Protein AF-A0A962PB70-F1 (afdb_monomer)

Sequence (158 aa):
MDPTPFGDQDDHKDRRIWFGLVATFVWVLLGFFYIGNNIGWSAFLVLPIDEMGSFLEGAFAPLAFLWLVIGLFIQQTVLAENNRELRRTNLQSEKQTQAIAATELNARQETFFKIAENTRKQLGAISGMLFVSSQGPTGDESVSPEELNELWQQYAGG

Mean predicted aligned error: 18.65 Å

Structure (mmCIF, N/CA/C/O backbone):
data_AF-A0A962PB70-F1
#
_entry.id   AF-A0A962PB70-F1
#
loop_
_atom_site.group_PDB
_atom_site.id
_atom_site.type_symbol
_atom_site.label_atom_id
_atom_site.label_alt_id
_atom_site.label_comp_id
_atom_site.label_asym_id
_atom_site.label_entity_id
_atom_site.label_seq_id
_atom_site.pdbx_PDB_ins_code
_atom_site.Cartn_x
_atom_site.Cartn_y
_atom_site.Cartn_z
_atom_site.occupancy
_atom_site.B_iso_or_equiv
_atom_site.auth_seq_id
_atom_site.auth_comp_id
_atom_site.auth_asym_id
_atom_site.auth_atom_id
_atom_site.pdbx_PDB_model_num
ATOM 1 N N . MET A 1 1 ? -31.001 -25.594 -12.822 1.00 56.28 1 MET A N 1
ATOM 2 C CA . MET A 1 1 ? -29.627 -25.077 -12.965 1.00 56.28 1 MET A CA 1
ATOM 3 C C . MET A 1 1 ? -29.629 -23.724 -12.300 1.00 56.28 1 MET A C 1
ATOM 5 O O . MET A 1 1 ? -30.208 -22.796 -12.842 1.00 56.28 1 MET A O 1
ATOM 9 N N . ASP A 1 2 ? -29.149 -23.696 -11.065 1.00 56.16 2 ASP A N 1
ATOM 10 C CA . ASP A 1 2 ? -29.113 -22.514 -10.207 1.00 56.16 2 ASP A CA 1
ATOM 11 C C . ASP A 1 2 ? -27.802 -21.760 -10.500 1.00 56.16 2 ASP A C 1
ATOM 13 O O . ASP A 1 2 ? -26.753 -22.416 -10.528 1.00 56.16 2 ASP A O 1
ATOM 17 N N . PRO A 1 3 ? -27.814 -20.453 -10.816 1.00 67.81 3 PRO A N 1
ATOM 18 C CA . PRO A 1 3 ? -26.581 -19.701 -11.003 1.00 67.81 3 PRO A CA 1
ATOM 19 C C . PRO A 1 3 ? -25.853 -19.562 -9.659 1.00 67.81 3 PRO A C 1
ATOM 21 O O . PRO A 1 3 ? -26.411 -19.120 -8.660 1.00 67.81 3 PRO A O 1
ATOM 24 N N . THR A 1 4 ? -24.586 -19.968 -9.633 1.00 67.69 4 THR A N 1
ATOM 25 C CA . THR A 1 4 ? -23.701 -19.862 -8.467 1.00 67.69 4 THR A CA 1
ATOM 26 C C . THR A 1 4 ? -23.558 -18.404 -7.996 1.00 67.69 4 THR A C 1
ATOM 28 O O . THR A 1 4 ? -23.343 -17.536 -8.840 1.00 67.69 4 THR A O 1
ATOM 31 N N . PRO A 1 5 ? -23.582 -18.110 -6.679 1.00 60.84 5 PRO A N 1
ATOM 32 C CA . PRO A 1 5 ? -23.623 -16.741 -6.146 1.00 60.84 5 PRO A CA 1
ATOM 33 C C . PRO A 1 5 ? -22.239 -16.076 -5.987 1.00 60.84 5 PRO A C 1
ATOM 35 O O . PRO A 1 5 ? -22.110 -15.087 -5.269 1.00 60.84 5 PRO A O 1
ATOM 38 N N . PHE A 1 6 ? -21.192 -16.611 -6.624 1.00 60.59 6 PHE A N 1
ATOM 39 C CA . PHE A 1 6 ? -19.809 -16.151 -6.465 1.00 60.59 6 PHE A CA 1
ATOM 40 C C . PHE A 1 6 ? -19.160 -15.877 -7.821 1.00 60.59 6 PHE A C 1
ATOM 42 O O . PHE A 1 6 ? -18.477 -16.723 -8.390 1.00 60.59 6 PHE A O 1
ATOM 49 N N . GLY A 1 7 ? -19.384 -14.679 -8.335 1.00 59.41 7 GLY A N 1
ATOM 50 C CA . GLY A 1 7 ? -18.660 -14.105 -9.459 1.00 59.41 7 GLY A CA 1
ATOM 51 C C . GLY A 1 7 ? -19.065 -12.643 -9.539 1.00 59.41 7 GLY A C 1
ATOM 52 O O . GLY A 1 7 ? -20.257 -12.380 -9.454 1.00 59.41 7 GLY A O 1
ATOM 53 N N . ASP A 1 8 ? -18.087 -11.737 -9.602 1.00 59.78 8 ASP A N 1
ATOM 54 C CA . ASP A 1 8 ? -18.218 -10.285 -9.869 1.00 59.78 8 ASP A CA 1
ATOM 55 C C . ASP A 1 8 ? -17.684 -9.341 -8.769 1.00 59.78 8 ASP A C 1
ATOM 57 O O . ASP A 1 8 ? -18.199 -8.239 -8.585 1.00 59.78 8 ASP A O 1
ATOM 61 N N . GLN A 1 9 ? -16.611 -9.705 -8.052 1.00 55.41 9 GLN A N 1
ATOM 62 C CA . GLN A 1 9 ? -15.808 -8.710 -7.303 1.00 55.41 9 GLN A CA 1
ATOM 63 C C . GLN A 1 9 ? -14.365 -8.535 -7.810 1.00 55.41 9 GLN A C 1
ATOM 65 O O . GLN A 1 9 ? -13.691 -7.586 -7.408 1.00 55.41 9 GLN A O 1
ATOM 70 N N . ASP A 1 10 ? -13.907 -9.360 -8.754 1.00 59.62 10 ASP A N 1
ATOM 71 C CA . ASP A 1 10 ? -12.517 -9.325 -9.240 1.00 59.62 10 ASP A CA 1
ATOM 72 C C . ASP A 1 10 ? -12.281 -8.288 -10.363 1.00 59.62 10 ASP A C 1
ATOM 74 O O . ASP A 1 10 ? -11.180 -7.753 -10.519 1.00 59.62 10 ASP A O 1
ATOM 78 N N . ASP A 1 11 ? -13.339 -7.891 -11.079 1.00 62.56 11 ASP A N 1
ATOM 79 C CA . ASP A 1 11 ? -13.247 -7.121 -12.331 1.00 62.56 11 ASP A CA 1
ATOM 80 C C . ASP A 1 11 ? -12.611 -5.719 -12.163 1.00 62.56 11 ASP A C 1
ATOM 82 O O . ASP A 1 11 ? -11.840 -5.229 -12.996 1.00 62.56 11 ASP A O 1
ATOM 86 N N . HIS A 1 12 ? -12.860 -5.048 -11.034 1.00 62.44 12 HIS A N 1
ATOM 87 C CA . HIS A 1 12 ? -12.342 -3.694 -10.802 1.00 62.44 12 HIS A CA 1
ATOM 88 C C . HIS A 1 12 ? -10.855 -3.646 -10.438 1.00 62.44 12 HIS A C 1
ATOM 90 O O . HIS A 1 12 ? -10.177 -2.656 -10.747 1.00 62.44 12 HIS A O 1
ATOM 96 N 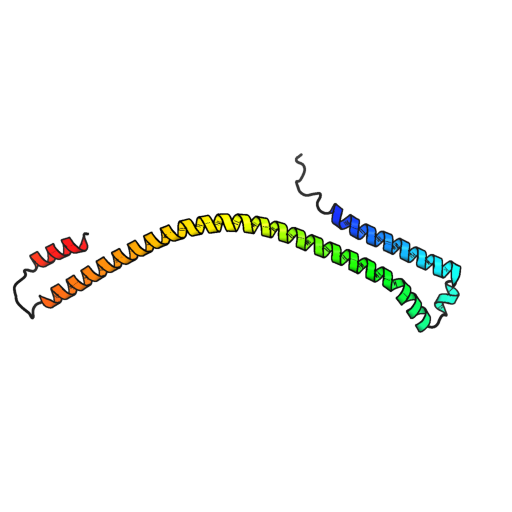N . LYS A 1 13 ? -10.346 -4.683 -9.768 1.00 68.69 13 LYS A N 1
ATOM 97 C CA . LYS A 1 13 ? -8.937 -4.770 -9.370 1.00 68.69 13 LYS A CA 1
ATOM 98 C C . LYS A 1 13 ? -8.074 -5.127 -10.574 1.00 68.69 13 LYS A C 1
ATOM 100 O O . LYS A 1 13 ? -7.042 -4.485 -10.794 1.00 68.69 13 LYS A O 1
ATOM 105 N N . ASP A 1 14 ? -8.581 -6.024 -11.411 1.00 77.94 14 ASP A N 1
ATOM 106 C CA . ASP A 1 14 ? -7.918 -6.452 -12.635 1.00 77.94 14 ASP A CA 1
ATOM 107 C C . ASP A 1 14 ? -7.796 -5.309 -13.645 1.00 77.94 14 ASP A C 1
ATOM 109 O O . ASP A 1 14 ? -6.724 -5.114 -14.217 1.00 77.94 14 ASP A O 1
ATOM 113 N N . ARG A 1 15 ? -8.809 -4.440 -13.780 1.00 81.56 15 ARG A N 1
ATOM 114 C CA . ARG A 1 15 ? -8.751 -3.293 -14.707 1.00 81.56 15 ARG A CA 1
ATOM 115 C C . ARG A 1 15 ? -7.626 -2.293 -14.401 1.00 81.56 15 ARG A C 1
ATOM 117 O O . ARG A 1 15 ? -7.020 -1.755 -15.329 1.00 81.56 15 ARG A O 1
ATOM 124 N N . ARG A 1 16 ? -7.341 -2.007 -13.123 1.00 82.94 16 ARG A N 1
ATOM 125 C CA . ARG A 1 16 ? -6.277 -1.056 -12.726 1.00 82.94 16 ARG A CA 1
ATOM 126 C C . ARG A 1 16 ? -4.887 -1.636 -12.971 1.00 82.94 16 ARG A C 1
ATOM 128 O O . ARG A 1 16 ? -4.009 -0.933 -13.468 1.00 82.94 16 ARG A O 1
ATOM 135 N N . ILE A 1 17 ? -4.710 -2.917 -12.652 1.00 86.69 17 ILE A N 1
ATOM 136 C CA . ILE A 1 17 ? -3.465 -3.650 -12.905 1.00 86.69 17 ILE A CA 1
ATOM 137 C C . ILE A 1 17 ? -3.240 -3.771 -14.413 1.00 86.69 17 ILE A C 1
ATOM 139 O O . ILE A 1 17 ? -2.147 -3.490 -14.896 1.00 86.69 17 ILE A O 1
ATOM 143 N N . TRP A 1 18 ? -4.289 -4.090 -15.171 1.00 88.88 18 TRP A N 1
ATOM 144 C CA . TRP A 1 18 ? -4.240 -4.164 -16.626 1.00 88.88 18 TRP A CA 1
ATOM 145 C C . TRP A 1 18 ? -3.871 -2.819 -17.261 1.00 88.88 18 TRP A C 1
ATOM 147 O O . TRP A 1 18 ? -3.013 -2.775 -18.136 1.00 88.88 18 TRP A O 1
ATOM 157 N N . PHE A 1 19 ? -4.427 -1.706 -16.770 1.00 89.06 19 PHE A N 1
ATOM 158 C CA . PHE A 1 19 ? -4.019 -0.367 -17.206 1.00 89.06 19 PHE A CA 1
ATOM 159 C C . PHE A 1 19 ? -2.525 -0.106 -16.951 1.00 89.06 19 PHE A C 1
ATOM 161 O O . PHE A 1 19 ? -1.827 0.364 -17.848 1.00 89.06 19 PHE A O 1
ATOM 168 N N . GLY A 1 20 ? -2.018 -0.460 -15.765 1.00 90.31 20 GLY A N 1
ATOM 169 C CA . GLY A 1 20 ? -0.591 -0.362 -15.444 1.00 90.31 20 GLY A CA 1
ATOM 170 C C . GLY A 1 20 ? 0.290 -1.216 -16.358 1.00 90.31 20 GLY A C 1
ATOM 171 O O . GLY A 1 20 ? 1.328 -0.749 -16.829 1.00 90.31 20 GLY A O 1
ATOM 172 N N . LEU A 1 21 ? -0.147 -2.439 -16.668 1.00 91.06 21 LEU A N 1
ATOM 173 C CA . LEU A 1 21 ? 0.544 -3.350 -17.581 1.00 91.06 21 LEU A CA 1
ATOM 174 C C . LEU A 1 21 ? 0.581 -2.811 -19.012 1.00 91.06 21 LEU A C 1
ATOM 176 O O . LEU A 1 21 ? 1.647 -2.792 -19.619 1.00 91.06 21 LEU A O 1
ATOM 180 N N . VAL A 1 22 ? -0.546 -2.325 -19.538 1.00 93.12 22 VAL A N 1
ATOM 181 C CA . VAL A 1 22 ? -0.612 -1.737 -20.884 1.00 93.12 22 VAL A CA 1
ATOM 182 C C . VAL A 1 22 ? 0.242 -0.476 -20.966 1.00 93.12 22 VAL A C 1
ATOM 184 O O . VAL A 1 22 ? 1.021 -0.334 -21.905 1.00 93.12 22 VAL A O 1
ATOM 187 N N . ALA A 1 23 ? 0.161 0.409 -19.970 1.00 91.56 23 ALA A N 1
ATOM 188 C CA . ALA A 1 23 ? 0.993 1.607 -19.913 1.00 91.56 23 ALA A CA 1
ATOM 189 C C . ALA A 1 23 ? 2.490 1.256 -19.862 1.00 91.56 23 ALA A C 1
ATOM 191 O O . ALA A 1 23 ? 3.278 1.841 -20.602 1.00 91.56 23 ALA A O 1
ATOM 192 N N . THR A 1 24 ? 2.874 0.255 -19.062 1.00 93.12 24 THR A N 1
ATOM 193 C CA . THR A 1 24 ? 4.252 -0.262 -18.997 1.00 93.12 24 THR A CA 1
ATOM 194 C C . THR A 1 24 ? 4.697 -0.834 -20.341 1.00 93.12 24 THR A C 1
ATOM 196 O O . THR A 1 24 ? 5.790 -0.534 -20.811 1.00 93.12 24 THR A O 1
ATOM 199 N N . PHE A 1 25 ? 3.850 -1.634 -20.986 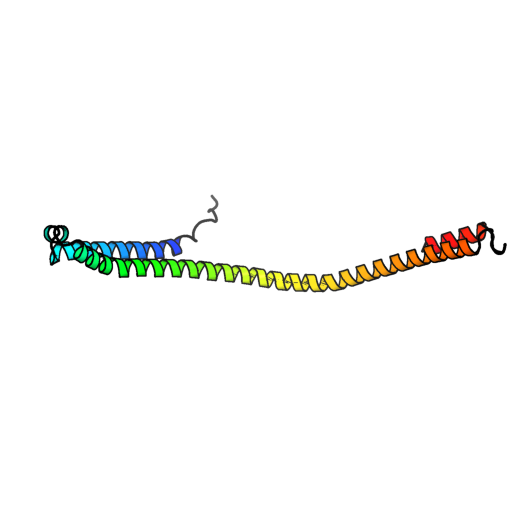1.00 94.75 25 PHE A N 1
ATOM 200 C CA . PHE A 1 25 ? 4.153 -2.253 -22.272 1.00 94.75 25 PHE A CA 1
ATOM 201 C C . PHE A 1 25 ? 4.354 -1.208 -23.375 1.00 94.75 25 PHE A C 1
ATOM 203 O O . PHE A 1 25 ? 5.347 -1.255 -24.098 1.00 94.75 25 PHE A O 1
ATOM 210 N N . VAL A 1 26 ? 3.456 -0.221 -23.460 1.00 94.69 26 VAL A N 1
ATOM 211 C CA . VAL A 1 26 ? 3.579 0.907 -24.394 1.00 94.69 26 VAL A CA 1
ATOM 212 C C . VAL A 1 26 ? 4.837 1.724 -24.096 1.00 94.69 26 VAL A C 1
ATOM 214 O O . VAL A 1 26 ? 5.558 2.079 -25.023 1.00 94.69 26 VAL A O 1
ATOM 217 N N . TRP A 1 27 ? 5.139 1.985 -22.822 1.00 93.44 27 TRP A N 1
ATOM 218 C CA . TRP A 1 27 ? 6.339 2.717 -22.410 1.00 93.44 27 TRP A CA 1
ATOM 219 C C . TRP A 1 27 ? 7.629 2.005 -22.830 1.00 93.44 27 TRP A C 1
ATOM 221 O O . TRP A 1 27 ? 8.507 2.618 -23.435 1.00 93.44 27 TRP A O 1
ATOM 231 N N . VAL A 1 28 ? 7.722 0.697 -22.576 1.00 91.75 28 VAL A N 1
ATOM 232 C CA . VAL A 1 28 ? 8.876 -0.120 -22.974 1.00 91.75 28 VAL A CA 1
ATOM 233 C C . VAL A 1 28 ? 9.003 -0.180 -24.494 1.00 91.75 28 VAL A C 1
ATOM 235 O O . VAL A 1 28 ? 10.110 -0.041 -25.006 1.00 91.75 28 VAL A O 1
ATOM 238 N N . LEU A 1 29 ? 7.894 -0.322 -25.228 1.00 93.94 29 LEU A N 1
ATOM 239 C CA . LEU A 1 29 ? 7.914 -0.267 -26.691 1.00 93.94 29 LEU A CA 1
ATOM 240 C C . LEU A 1 29 ? 8.407 1.087 -27.204 1.00 93.94 29 LEU A C 1
ATOM 242 O O . LEU A 1 29 ? 9.249 1.122 -28.097 1.00 93.94 29 LEU A O 1
ATOM 246 N N . LEU A 1 30 ? 7.931 2.196 -26.637 1.00 91.94 30 LEU A N 1
ATOM 247 C CA . LEU A 1 30 ? 8.407 3.531 -26.999 1.00 91.94 30 LEU A CA 1
ATOM 248 C C . LEU A 1 30 ? 9.903 3.686 -26.719 1.00 91.94 30 LEU A C 1
ATOM 250 O O . LEU A 1 30 ? 10.618 4.176 -27.588 1.00 91.94 30 LEU A O 1
ATOM 254 N N . GLY A 1 31 ? 10.392 3.217 -25.568 1.00 89.44 31 GLY A N 1
ATOM 255 C CA . GLY A 1 31 ? 11.823 3.197 -25.251 1.00 89.44 31 GLY A CA 1
ATOM 256 C C . GLY A 1 31 ? 12.630 2.347 -26.238 1.00 89.44 31 GLY A C 1
ATOM 257 O O . GLY A 1 31 ? 13.654 2.793 -26.750 1.00 89.44 31 GLY A O 1
ATOM 258 N N . PHE A 1 32 ? 12.128 1.160 -26.585 1.00 89.62 32 PHE A N 1
ATOM 259 C CA . PHE A 1 32 ? 12.731 0.262 -27.570 1.00 89.62 32 PHE A CA 1
ATOM 260 C C . PHE A 1 32 ? 12.835 0.924 -28.955 1.00 89.62 32 PHE A C 1
ATOM 262 O O . PHE A 1 32 ? 13.905 0.938 -29.569 1.00 89.62 32 PHE A O 1
ATOM 269 N N . PHE A 1 33 ? 11.750 1.536 -29.439 1.00 92.75 33 PHE A N 1
ATOM 270 C CA . PHE A 1 33 ? 11.755 2.279 -30.701 1.00 92.75 33 PHE A CA 1
ATOM 271 C C . PHE A 1 33 ? 12.622 3.538 -30.633 1.00 92.75 33 PHE A C 1
ATOM 273 O O . PHE A 1 33 ? 13.272 3.874 -31.621 1.00 92.75 33 PHE A O 1
ATOM 280 N N . TYR A 1 34 ? 12.659 4.232 -29.497 1.00 89.69 34 TYR A N 1
ATOM 281 C CA . TYR A 1 34 ? 13.482 5.422 -29.309 1.00 89.69 34 TYR A CA 1
ATOM 282 C C . TYR A 1 34 ? 14.971 5.092 -29.425 1.00 89.69 34 TYR A C 1
ATOM 284 O O . TYR A 1 34 ? 15.669 5.750 -30.197 1.00 89.69 34 TYR A O 1
ATOM 292 N N . ILE A 1 35 ? 15.434 4.041 -28.735 1.00 87.94 35 ILE A N 1
ATOM 293 C CA . ILE A 1 35 ? 16.820 3.562 -28.824 1.00 87.94 35 ILE A CA 1
ATOM 294 C C . ILE A 1 35 ? 17.125 3.134 -30.258 1.00 87.94 35 ILE A C 1
ATOM 296 O 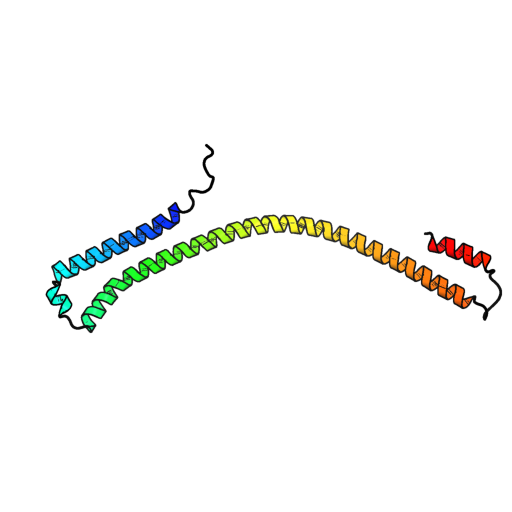O . ILE A 1 35 ? 18.127 3.567 -30.818 1.00 87.94 35 ILE A O 1
ATOM 300 N N . GLY A 1 36 ? 16.246 2.345 -30.882 1.00 88.19 36 GLY A N 1
ATOM 301 C CA . GLY A 1 36 ? 16.447 1.862 -32.248 1.00 88.19 36 GLY A CA 1
ATOM 302 C C . GLY A 1 36 ? 16.547 2.972 -33.300 1.00 88.19 36 GLY A C 1
ATOM 303 O O . GLY A 1 36 ? 17.391 2.875 -34.185 1.00 88.19 36 GLY A O 1
ATOM 304 N N . ASN A 1 37 ? 15.723 4.021 -33.197 1.00 88.81 37 ASN A N 1
ATOM 305 C CA . ASN A 1 37 ? 15.674 5.103 -34.188 1.00 88.81 37 ASN A CA 1
ATOM 306 C C . ASN A 1 37 ? 16.681 6.234 -33.933 1.00 88.81 37 ASN A C 1
ATOM 308 O O . ASN A 1 37 ? 17.185 6.804 -34.895 1.00 88.81 37 ASN A O 1
ATOM 312 N N . ASN A 1 38 ? 16.950 6.594 -32.673 1.00 84.50 38 ASN A N 1
ATOM 313 C CA . ASN A 1 38 ? 17.791 7.757 -32.356 1.00 84.50 38 ASN A CA 1
ATOM 314 C C . ASN A 1 38 ? 19.249 7.386 -32.078 1.00 84.50 38 ASN A C 1
ATOM 316 O O . ASN A 1 38 ? 20.144 8.145 -32.431 1.00 84.50 38 ASN A O 1
ATOM 320 N N . ILE A 1 39 ? 19.489 6.245 -31.426 1.00 82.19 39 ILE A N 1
ATOM 321 C CA . ILE A 1 39 ? 20.826 5.850 -30.951 1.00 82.19 39 ILE A CA 1
ATOM 322 C C . ILE A 1 39 ? 21.382 4.713 -31.820 1.00 82.19 39 ILE A C 1
ATOM 324 O O . ILE A 1 39 ? 22.554 4.710 -32.179 1.00 82.19 39 ILE A O 1
ATOM 328 N N . GLY A 1 40 ? 20.528 3.762 -32.198 1.00 82.81 40 GLY A N 1
ATOM 329 C CA . GLY A 1 40 ? 20.906 2.509 -32.835 1.00 82.81 40 GLY A CA 1
ATOM 330 C C . GLY A 1 40 ? 21.364 1.471 -31.805 1.00 82.81 40 GLY A C 1
ATOM 331 O O . GLY A 1 40 ? 22.210 1.733 -30.951 1.00 82.81 40 GLY A O 1
ATOM 332 N N . TRP A 1 41 ? 20.828 0.253 -31.903 1.00 83.81 41 TRP A N 1
ATOM 333 C CA . TRP A 1 41 ? 21.108 -0.839 -30.958 1.00 83.81 41 TRP A CA 1
ATOM 334 C C . TRP A 1 41 ? 22.594 -1.188 -30.838 1.00 83.81 41 TRP A C 1
ATOM 336 O O . TRP A 1 41 ? 23.069 -1.516 -29.754 1.00 83.81 41 TRP A O 1
ATOM 346 N N . SER A 1 42 ? 23.343 -1.081 -31.936 1.00 82.31 42 SER A N 1
ATOM 347 C CA . SER A 1 42 ? 24.783 -1.343 -31.956 1.00 82.31 42 SER A CA 1
ATOM 348 C C . SER A 1 42 ? 25.590 -0.285 -31.207 1.00 82.31 42 SER A C 1
ATOM 350 O O . SER A 1 42 ? 26.578 -0.629 -30.572 1.00 82.31 42 SER A O 1
ATOM 352 N N . ALA A 1 43 ? 25.180 0.985 -31.260 1.00 81.12 43 ALA A N 1
ATOM 353 C CA . ALA A 1 43 ? 25.851 2.059 -30.533 1.00 81.12 43 ALA A CA 1
ATOM 354 C C . ALA A 1 43 ? 25.487 2.026 -29.042 1.00 81.12 43 ALA A C 1
ATOM 356 O O . ALA A 1 43 ? 26.351 2.229 -28.195 1.00 81.12 43 ALA A O 1
ATOM 357 N N . PHE A 1 44 ? 24.235 1.677 -28.721 1.00 81.94 44 PHE A N 1
ATOM 358 C CA . PHE A 1 44 ? 23.762 1.530 -27.344 1.00 81.94 44 PHE A CA 1
ATOM 359 C C . PHE A 1 44 ? 24.510 0.447 -26.552 1.00 81.94 44 PHE A C 1
ATOM 361 O O . PHE A 1 44 ? 24.789 0.635 -25.376 1.00 81.94 44 PHE A O 1
ATOM 368 N N . LEU A 1 45 ? 24.887 -0.668 -27.187 1.00 81.38 45 LEU A N 1
ATOM 369 C CA . LEU A 1 45 ? 25.619 -1.758 -26.522 1.00 81.38 45 LEU A CA 1
ATOM 370 C C . LEU A 1 45 ? 27.119 -1.489 -26.333 1.00 81.38 45 LEU A C 1
ATOM 372 O O . LEU A 1 45 ? 27.777 -2.212 -25.589 1.00 81.38 45 LEU A O 1
ATOM 376 N N . VAL A 1 46 ? 27.661 -0.486 -27.025 1.00 86.44 46 VAL A N 1
ATOM 377 C CA . VAL A 1 46 ? 29.079 -0.093 -26.946 1.00 86.44 46 VAL A CA 1
ATOM 378 C C . VAL A 1 46 ? 29.268 1.119 -26.024 1.00 86.44 46 VAL A C 1
ATOM 380 O O . VAL A 1 46 ? 30.398 1.454 -25.670 1.00 86.44 46 VAL A O 1
ATOM 383 N N . LEU A 1 47 ? 28.170 1.758 -25.603 1.00 82.50 47 LEU A N 1
ATOM 384 C CA . LEU A 1 47 ? 28.189 2.875 -24.666 1.00 82.50 47 LEU A CA 1
ATOM 385 C C . LEU A 1 47 ? 28.772 2.458 -23.300 1.00 82.50 47 LEU A C 1
ATOM 387 O O . LEU A 1 47 ? 28.557 1.328 -22.846 1.00 82.50 47 LEU A O 1
ATOM 391 N N . PRO A 1 48 ? 29.493 3.370 -22.628 1.00 88.94 48 PRO A N 1
ATOM 392 C CA . PRO A 1 48 ? 29.944 3.179 -21.258 1.00 88.94 48 PRO A CA 1
ATOM 393 C C . PRO A 1 48 ? 28.799 2.793 -20.304 1.00 88.94 48 PRO A C 1
ATOM 395 O O . PRO A 1 48 ? 27.660 3.248 -20.438 1.00 88.94 48 PRO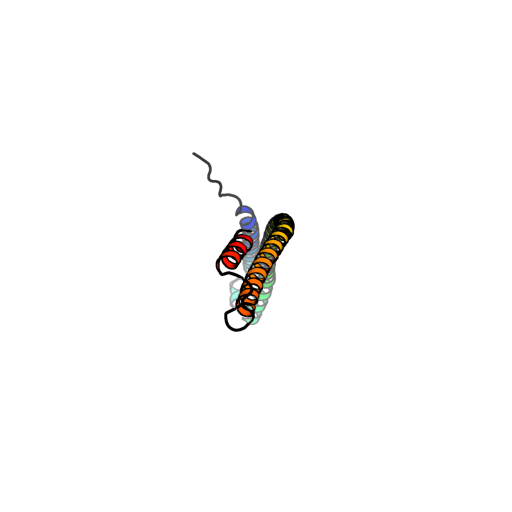 A O 1
ATOM 398 N N . ILE A 1 49 ? 29.103 1.939 -19.320 1.00 86.38 49 ILE A N 1
ATOM 399 C CA . ILE A 1 49 ? 28.117 1.422 -18.352 1.00 86.38 49 ILE A CA 1
ATOM 400 C C . ILE A 1 49 ? 27.461 2.542 -17.533 1.00 86.38 49 ILE A C 1
ATOM 402 O O . ILE A 1 49 ? 26.293 2.416 -17.168 1.00 86.38 49 ILE A O 1
ATOM 406 N N . ASP A 1 50 ? 28.183 3.621 -17.238 1.00 85.31 50 ASP A N 1
ATOM 407 C CA . ASP A 1 50 ? 27.668 4.787 -16.518 1.00 85.31 50 ASP A CA 1
ATOM 408 C C . ASP A 1 50 ? 26.614 5.548 -17.334 1.00 85.31 50 ASP A C 1
ATOM 410 O O . ASP A 1 50 ? 25.542 5.852 -16.810 1.00 85.31 50 ASP A O 1
ATOM 414 N N . GLU A 1 51 ? 26.856 5.776 -18.627 1.00 86.25 51 GLU A N 1
ATOM 415 C CA . GLU A 1 51 ? 25.885 6.421 -19.521 1.00 86.25 51 GLU A CA 1
ATOM 416 C C . GLU A 1 51 ? 24.651 5.542 -19.759 1.00 86.25 51 GLU A C 1
ATOM 418 O O . GLU A 1 51 ? 23.514 6.021 -19.695 1.00 86.25 51 GLU A O 1
ATOM 423 N N . MET A 1 52 ? 24.852 4.234 -19.958 1.00 86.62 52 MET A N 1
ATOM 424 C CA . MET A 1 52 ? 23.748 3.278 -20.062 1.00 86.62 52 MET A CA 1
ATOM 425 C C . MET A 1 52 ? 22.924 3.248 -18.766 1.00 86.62 52 MET A C 1
ATOM 427 O O . MET A 1 52 ? 21.693 3.246 -18.813 1.00 86.62 52 MET A O 1
ATOM 431 N N . GLY A 1 53 ? 23.594 3.259 -17.611 1.00 84.25 53 GLY A N 1
ATOM 432 C CA . GLY A 1 53 ? 22.966 3.309 -16.295 1.00 84.25 53 GLY A CA 1
ATOM 433 C C . GLY A 1 53 ? 22.130 4.570 -16.101 1.00 84.25 53 GLY A C 1
ATOM 434 O O . GLY A 1 53 ? 20.970 4.465 -15.716 1.00 84.25 53 GLY A O 1
ATOM 435 N N . SER A 1 54 ? 22.670 5.740 -16.449 1.00 87.00 54 SER A N 1
ATOM 436 C CA . SER A 1 54 ? 21.956 7.019 -16.358 1.00 87.00 54 SER A CA 1
ATOM 437 C C . SER A 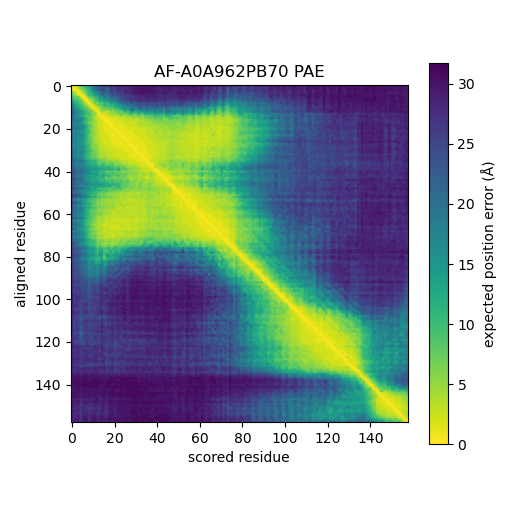1 54 ? 20.715 7.062 -17.258 1.00 87.00 54 SER A C 1
ATOM 439 O O . SER A 1 54 ? 19.645 7.506 -16.835 1.00 87.00 54 SER A O 1
ATOM 441 N N . PHE A 1 55 ? 20.812 6.533 -18.482 1.00 87.25 55 PHE A N 1
ATOM 442 C CA . PHE A 1 55 ? 19.664 6.426 -19.382 1.00 87.25 55 PHE A CA 1
ATOM 443 C C . PHE A 1 55 ? 18.580 5.489 -18.827 1.00 87.25 55 PHE A C 1
ATOM 445 O O . PHE A 1 55 ? 17.395 5.834 -18.824 1.00 87.25 55 PHE A O 1
ATOM 452 N N . LEU A 1 56 ? 18.978 4.310 -18.337 1.00 88.44 56 LEU A N 1
ATOM 453 C CA . LEU A 1 56 ? 18.052 3.347 -17.745 1.00 88.44 56 LEU A CA 1
ATOM 454 C C . LEU A 1 56 ? 17.404 3.901 -16.475 1.00 88.44 56 LEU A C 1
ATOM 456 O O . LEU A 1 56 ? 16.199 3.753 -16.309 1.00 88.44 56 LEU A O 1
ATOM 460 N N . GLU A 1 57 ? 18.155 4.586 -15.617 1.00 88.94 57 GLU A N 1
ATOM 461 C CA . GLU A 1 57 ? 17.623 5.261 -14.432 1.00 88.94 57 GLU A CA 1
ATOM 462 C C . GLU A 1 57 ? 16.522 6.261 -14.814 1.00 88.94 57 GLU A C 1
ATOM 464 O O . GLU A 1 57 ? 15.420 6.216 -14.258 1.00 88.94 57 GLU A O 1
ATOM 469 N N . GLY A 1 58 ? 16.765 7.082 -15.841 1.00 84.75 58 GLY A N 1
ATOM 470 C CA . GLY A 1 58 ? 15.766 8.004 -16.381 1.00 84.75 58 GLY A CA 1
ATOM 471 C C . GLY A 1 58 ? 14.528 7.302 -16.952 1.00 84.75 58 GLY A C 1
ATOM 472 O O . GLY A 1 58 ? 13.406 7.770 -16.759 1.00 84.75 58 GLY A O 1
ATOM 473 N N . ALA A 1 59 ? 14.702 6.158 -17.618 1.00 88.62 59 ALA A N 1
ATOM 474 C CA . ALA A 1 59 ? 13.603 5.387 -18.201 1.00 88.62 59 ALA A CA 1
ATOM 475 C C . ALA A 1 59 ? 12.787 4.596 -17.157 1.00 88.62 59 ALA A C 1
ATOM 477 O O . ALA A 1 59 ? 11.573 4.429 -17.322 1.00 88.62 59 ALA A O 1
ATOM 478 N N . PHE A 1 60 ? 13.429 4.120 -16.084 1.00 90.06 60 PHE A N 1
ATOM 479 C CA . PHE A 1 60 ? 12.805 3.339 -15.012 1.00 90.06 60 PHE A CA 1
ATOM 480 C C . PHE A 1 60 ? 12.134 4.205 -13.942 1.00 90.06 60 PHE A C 1
ATOM 482 O O . PHE A 1 60 ? 11.134 3.766 -13.375 1.00 90.06 60 PHE A O 1
ATOM 489 N N . ALA A 1 61 ? 12.614 5.424 -13.683 1.00 89.06 61 ALA A N 1
ATOM 490 C CA . ALA A 1 61 ? 12.019 6.341 -12.707 1.00 89.06 61 ALA A CA 1
ATOM 491 C C . ALA A 1 61 ? 10.491 6.552 -12.877 1.00 89.06 61 ALA A C 1
ATOM 493 O O . ALA A 1 61 ? 9.750 6.322 -11.914 1.00 89.06 61 ALA A O 1
ATOM 494 N N . PRO A 1 62 ? 9.965 6.919 -14.065 1.00 86.62 62 PRO A N 1
ATOM 495 C CA . PRO A 1 62 ? 8.523 7.088 -14.259 1.00 86.62 62 PRO A CA 1
ATOM 496 C C . PRO A 1 62 ? 7.757 5.764 -14.161 1.00 86.62 62 PRO A C 1
ATOM 498 O O . PRO A 1 62 ? 6.628 5.738 -13.667 1.00 86.62 62 PRO A O 1
ATOM 501 N N . LEU A 1 63 ? 8.372 4.655 -14.581 1.00 89.38 63 LEU A N 1
ATOM 502 C CA . LEU A 1 63 ? 7.764 3.333 -14.497 1.00 89.38 63 LEU A CA 1
ATOM 503 C C . LEU A 1 63 ? 7.592 2.895 -13.035 1.00 89.38 63 LEU A C 1
ATOM 505 O O . LEU A 1 63 ? 6.505 2.485 -12.633 1.00 89.38 63 LEU A O 1
ATOM 509 N N . ALA A 1 64 ? 8.640 3.031 -12.223 1.00 89.19 64 ALA A N 1
ATOM 510 C CA . ALA A 1 64 ? 8.597 2.722 -10.799 1.00 89.19 64 ALA A CA 1
ATOM 511 C C . ALA A 1 64 ? 7.559 3.589 -10.070 1.00 89.19 64 ALA A C 1
ATOM 513 O O . ALA A 1 64 ? 6.769 3.076 -9.276 1.00 89.19 64 ALA A O 1
ATOM 514 N N . PHE A 1 65 ? 7.501 4.885 -10.392 1.00 89.44 65 PHE A N 1
ATOM 515 C CA . PHE A 1 65 ? 6.508 5.797 -9.829 1.00 89.44 65 PHE A CA 1
ATOM 516 C C . PHE A 1 65 ? 5.069 5.373 -10.160 1.00 89.44 65 PHE A C 1
ATOM 518 O O . PHE A 1 65 ? 4.222 5.326 -9.267 1.00 89.44 65 PHE A O 1
ATOM 525 N N . LEU A 1 66 ? 4.791 4.998 -11.414 1.00 88.69 66 LEU A N 1
ATOM 526 C CA . LEU A 1 66 ? 3.475 4.507 -11.833 1.00 88.69 66 LEU A CA 1
ATOM 527 C C . LEU A 1 66 ? 3.021 3.303 -10.991 1.00 88.69 66 LEU A C 1
ATOM 529 O O . LEU A 1 66 ? 1.891 3.277 -10.500 1.00 88.69 66 LEU A O 1
ATOM 533 N N . TRP A 1 67 ? 3.905 2.325 -10.789 1.00 87.94 67 TRP A N 1
ATOM 534 C CA . TRP A 1 67 ? 3.600 1.130 -10.001 1.00 87.94 67 TRP A CA 1
ATOM 535 C C . TRP A 1 67 ? 3.373 1.437 -8.520 1.00 87.94 67 TRP A C 1
ATOM 537 O O . TRP A 1 67 ? 2.454 0.874 -7.919 1.00 87.94 67 TRP A O 1
ATOM 547 N N . LEU A 1 68 ? 4.139 2.367 -7.942 1.00 89.31 68 LEU A N 1
ATOM 548 C CA . LEU A 1 68 ? 3.914 2.834 -6.572 1.00 89.31 68 LEU A CA 1
ATOM 549 C C . LEU A 1 68 ? 2.535 3.479 -6.412 1.00 89.31 68 LEU A C 1
ATOM 551 O O . LEU A 1 68 ? 1.823 3.184 -5.452 1.00 89.31 68 LEU A O 1
ATOM 555 N N . VAL A 1 69 ? 2.129 4.315 -7.367 1.00 87.06 69 VAL A N 1
ATOM 556 C CA . VAL A 1 69 ? 0.816 4.969 -7.357 1.00 87.06 69 VAL A CA 1
ATOM 557 C C . VAL A 1 69 ? -0.313 3.937 -7.451 1.00 87.06 69 VAL A C 1
ATOM 559 O O . VAL A 1 69 ? -1.257 3.986 -6.661 1.00 87.06 69 VAL A O 1
ATOM 562 N N . ILE A 1 70 ? -0.206 2.962 -8.360 1.00 85.44 70 ILE A N 1
ATOM 563 C CA . ILE A 1 70 ? -1.195 1.879 -8.494 1.00 85.44 70 ILE A CA 1
ATOM 564 C C . ILE A 1 70 ? -1.276 1.052 -7.202 1.00 85.44 70 ILE A C 1
ATOM 566 O O . ILE A 1 70 ? -2.376 0.793 -6.708 1.00 85.44 70 ILE A O 1
ATOM 570 N N . GLY A 1 71 ? -0.130 0.680 -6.624 1.00 85.31 71 GLY A N 1
ATOM 571 C CA . GLY A 1 71 ? -0.062 -0.060 -5.363 1.00 85.31 71 GLY A CA 1
ATOM 572 C C . GLY A 1 71 ? -0.702 0.697 -4.197 1.00 85.31 71 GLY A C 1
ATOM 573 O O . GLY A 1 71 ? -1.490 0.119 -3.445 1.00 85.31 71 GLY A O 1
ATOM 574 N N . LEU A 1 72 ? -0.443 2.004 -4.088 1.00 84.56 72 LEU A N 1
ATOM 575 C CA . LEU A 1 72 ? -1.036 2.864 -3.063 1.00 84.56 72 LEU A CA 1
ATOM 576 C C . LEU A 1 72 ? -2.563 2.949 -3.203 1.00 84.56 72 LEU A C 1
ATOM 578 O O . LEU A 1 72 ? -3.280 2.816 -2.212 1.00 84.56 72 LEU A O 1
ATOM 582 N N . PHE A 1 73 ? -3.082 3.112 -4.424 1.00 82.75 73 PHE A N 1
ATOM 583 C CA . PHE A 1 73 ? -4.529 3.156 -4.658 1.00 82.75 73 PHE A CA 1
ATOM 584 C C . PHE A 1 73 ? -5.234 1.846 -4.295 1.00 82.75 73 PHE A C 1
ATOM 586 O O . PHE A 1 73 ? -6.353 1.883 -3.782 1.00 82.75 73 PHE A O 1
ATOM 593 N N . ILE A 1 74 ? -4.597 0.695 -4.538 1.00 78.56 74 ILE A N 1
ATOM 594 C CA . ILE A 1 74 ? -5.133 -0.616 -4.141 1.00 78.56 74 ILE A CA 1
ATOM 595 C C . ILE A 1 74 ? -5.182 -0.733 -2.608 1.00 78.56 74 ILE A C 1
ATOM 597 O O . ILE A 1 74 ? -6.189 -1.180 -2.057 1.00 78.56 74 ILE A O 1
ATOM 601 N N . GLN A 1 75 ? -4.142 -0.279 -1.901 1.00 72.75 75 GLN A N 1
ATOM 602 C CA . GLN A 1 75 ? -4.117 -0.286 -0.432 1.00 72.75 75 GLN A CA 1
ATOM 603 C C . GLN A 1 75 ? -5.195 0.624 0.176 1.00 72.75 75 GLN A C 1
ATOM 605 O O . GLN A 1 75 ? -5.877 0.232 1.123 1.00 72.75 75 GLN A O 1
ATOM 610 N N . GLN A 1 76 ? -5.404 1.816 -0.390 1.00 71.94 76 GLN A N 1
ATOM 611 C CA . GLN A 1 76 ? -6.433 2.742 0.090 1.00 71.94 76 GLN A CA 1
ATOM 612 C C . GLN A 1 76 ? -7.850 2.175 -0.040 1.00 71.94 76 GLN A C 1
ATOM 614 O O . GLN A 1 76 ? -8.673 2.370 0.857 1.00 71.94 76 GLN A O 1
ATOM 619 N N . THR A 1 77 ? -8.142 1.441 -1.118 1.00 65.50 77 THR A N 1
ATOM 620 C CA . THR A 1 77 ? -9.459 0.812 -1.287 1.00 65.50 77 THR A CA 1
ATOM 621 C C . THR A 1 77 ? -9.739 -0.259 -0.235 1.00 65.50 77 THR A C 1
ATOM 623 O O . THR A 1 77 ? -10.845 -0.292 0.295 1.00 65.50 77 THR A O 1
ATOM 626 N N . VAL A 1 78 ? -8.730 -1.043 0.159 1.00 62.25 78 VAL A N 1
ATOM 627 C CA . VAL A 1 78 ? -8.871 -2.081 1.198 1.00 62.25 78 VAL A CA 1
ATOM 628 C C . VAL A 1 78 ? -9.185 -1.467 2.570 1.00 62.25 78 VAL A C 1
ATOM 630 O O . VAL A 1 78 ? -10.027 -1.976 3.307 1.00 62.25 78 VAL A O 1
ATOM 633 N N . LEU A 1 79 ? -8.562 -0.334 2.914 1.00 60.06 79 LEU A N 1
ATOM 634 C CA . LEU A 1 79 ? -8.813 0.360 4.186 1.00 60.06 79 LEU A CA 1
ATOM 635 C C . LEU A 1 79 ? -10.199 1.022 4.233 1.00 60.06 79 LEU A C 1
ATOM 637 O O . LEU A 1 79 ? -10.860 1.009 5.272 1.00 60.06 79 LEU A O 1
ATOM 641 N N . ALA A 1 80 ? -10.656 1.593 3.115 1.00 60.81 80 ALA A N 1
ATOM 642 C CA . ALA A 1 80 ? -11.982 2.203 3.019 1.00 60.81 80 ALA A CA 1
ATOM 643 C C . ALA A 1 80 ? -13.112 1.168 3.159 1.00 60.81 80 ALA A C 1
ATOM 645 O O . ALA A 1 80 ? -14.171 1.473 3.712 1.00 60.81 80 ALA A O 1
ATOM 646 N N . GLU A 1 81 ? -12.883 -0.049 2.675 1.00 59.03 81 GLU A N 1
ATOM 647 C CA . GLU A 1 81 ? -13.821 -1.166 2.760 1.00 59.03 81 GLU A CA 1
ATOM 648 C C . GLU A 1 81 ? -13.862 -1.753 4.178 1.00 59.03 81 GLU A C 1
ATOM 650 O O . GLU A 1 81 ? -14.934 -1.831 4.780 1.00 59.03 81 GLU A O 1
ATOM 655 N N . ASN A 1 82 ? -12.696 -1.980 4.792 1.00 57.66 82 ASN A N 1
ATOM 656 C CA . ASN A 1 82 ? -12.585 -2.436 6.182 1.00 57.66 82 ASN A CA 1
ATOM 657 C C . ASN A 1 82 ? -13.223 -1.445 7.182 1.00 57.66 82 ASN A C 1
ATOM 659 O O . ASN A 1 82 ? -13.949 -1.840 8.093 1.00 57.66 82 ASN A O 1
ATOM 663 N N . ASN A 1 83 ? -13.058 -0.133 6.972 1.00 58.53 83 ASN A N 1
ATOM 664 C CA . ASN A 1 83 ? -13.686 0.890 7.818 1.00 58.53 83 ASN A CA 1
ATOM 665 C C . ASN A 1 83 ? -15.226 0.889 7.696 1.00 58.53 83 ASN A C 1
ATOM 667 O O . ASN A 1 83 ? -15.936 1.141 8.669 1.00 58.53 83 ASN A O 1
ATOM 671 N N . ARG A 1 84 ? -15.779 0.554 6.522 1.00 59.41 84 ARG A N 1
ATOM 672 C CA . ARG A 1 84 ? -17.236 0.407 6.340 1.00 59.41 84 ARG A CA 1
ATOM 673 C C . ARG A 1 84 ? -17.786 -0.818 7.064 1.00 59.41 84 ARG A C 1
ATOM 675 O O . ARG A 1 84 ? -18.871 -0.730 7.644 1.00 59.41 84 ARG A O 1
ATOM 682 N N . GLU A 1 85 ? -17.045 -1.919 7.072 1.00 58.03 85 GLU A N 1
ATOM 683 C CA . GLU A 1 85 ? -17.405 -3.123 7.824 1.00 58.03 85 GLU A CA 1
ATOM 684 C C . GLU A 1 85 ? -17.308 -2.888 9.333 1.00 58.03 85 GLU A C 1
ATOM 686 O O . GLU A 1 85 ? -18.271 -3.149 10.055 1.00 58.03 85 GLU A O 1
ATOM 691 N N . LEU A 1 86 ? -16.228 -2.252 9.800 1.00 56.34 86 LEU A N 1
ATOM 692 C CA . LEU A 1 86 ? -16.091 -1.812 11.189 1.00 56.34 86 LEU A CA 1
ATOM 693 C C . LEU A 1 86 ? -17.229 -0.872 11.598 1.00 56.34 86 LEU A C 1
ATOM 695 O O . LEU A 1 86 ? -17.773 -1.026 12.688 1.00 56.34 86 LEU A O 1
ATOM 699 N N . ARG A 1 87 ? -17.652 0.073 10.748 1.00 58.62 87 ARG A N 1
ATOM 700 C CA . ARG A 1 87 ? -18.796 0.955 11.046 1.00 58.62 87 ARG A CA 1
ATOM 701 C C . ARG A 1 87 ? -20.109 0.190 11.206 1.00 58.62 87 ARG A C 1
ATOM 703 O O . ARG A 1 87 ? -20.894 0.532 12.087 1.00 58.62 87 ARG A O 1
ATOM 710 N N . ARG A 1 88 ? -20.358 -0.842 10.393 1.00 57.06 88 ARG A N 1
ATOM 711 C CA . ARG A 1 88 ? -21.553 -1.694 10.535 1.00 57.06 88 ARG A CA 1
ATOM 712 C C . ARG A 1 88 ? -21.509 -2.521 11.819 1.00 57.06 88 ARG A C 1
ATOM 714 O O . ARG A 1 88 ? -22.515 -2.570 12.522 1.00 57.06 88 ARG A O 1
ATOM 721 N N . THR A 1 89 ? -20.354 -3.086 12.161 1.00 57.78 89 THR A N 1
ATOM 722 C CA . THR A 1 89 ? -20.161 -3.841 13.408 1.00 57.78 89 THR A CA 1
ATOM 723 C C . THR A 1 89 ? -20.266 -2.942 14.640 1.00 57.78 89 THR A C 1
ATOM 725 O O . THR A 1 89 ? -20.926 -3.316 15.601 1.00 57.78 89 THR A O 1
ATOM 728 N N . ASN A 1 90 ? -19.712 -1.725 14.609 1.00 57.53 90 ASN A N 1
ATOM 729 C CA . ASN A 1 90 ? -19.830 -0.763 15.712 1.00 57.53 90 ASN A CA 1
ATOM 730 C C . ASN A 1 90 ? -21.279 -0.307 15.927 1.00 57.53 90 ASN A C 1
ATOM 732 O O . ASN A 1 90 ? -21.721 -0.253 17.066 1.00 57.53 90 ASN A O 1
ATOM 736 N N . LEU A 1 91 ? -22.056 -0.066 14.864 1.00 57.69 91 LEU A N 1
ATOM 737 C CA . LEU A 1 91 ? -23.484 0.265 14.995 1.00 57.69 91 LEU A CA 1
ATOM 738 C C . LEU A 1 91 ? -24.320 -0.894 15.566 1.00 57.69 91 LEU A C 1
ATOM 740 O O . LEU A 1 91 ? -25.317 -0.663 16.251 1.00 57.69 91 LEU A O 1
ATOM 744 N N . GLN A 1 92 ? -23.938 -2.144 15.291 1.00 52.81 92 GLN A N 1
ATOM 745 C CA . GLN A 1 92 ? -24.559 -3.313 15.921 1.00 52.81 92 GLN A CA 1
ATOM 746 C C . GLN A 1 92 ? -24.110 -3.461 17.379 1.00 52.81 92 GLN A C 1
ATOM 748 O O . GLN A 1 92 ? -24.950 -3.682 18.248 1.00 52.81 92 GLN A O 1
ATOM 753 N N . SER A 1 93 ? -22.822 -3.253 17.656 1.00 53.28 93 SER A N 1
ATOM 754 C CA . SER A 1 93 ? -22.244 -3.298 18.997 1.00 53.28 93 SER A CA 1
ATOM 755 C C . SER A 1 93 ? -22.757 -2.177 19.895 1.00 53.28 93 SER A C 1
ATOM 757 O O . SER A 1 93 ? -22.955 -2.432 21.069 1.00 53.28 93 SER A O 1
ATOM 759 N N . GLU A 1 94 ? -23.030 -0.964 19.407 1.00 56.97 94 GLU A N 1
ATOM 760 C CA . GLU A 1 94 ? -23.653 0.106 20.205 1.00 56.97 94 GLU A CA 1
ATOM 761 C C . GLU A 1 94 ? -25.068 -0.280 20.634 1.00 56.97 94 GLU A C 1
ATOM 763 O O . GLU A 1 94 ? -25.410 -0.171 21.809 1.00 56.97 94 GLU A O 1
ATOM 768 N N . LYS A 1 95 ? -25.875 -0.816 19.710 1.00 55.53 95 LYS A N 1
ATOM 769 C CA . LYS A 1 95 ? -27.218 -1.320 20.035 1.00 55.53 95 LYS A CA 1
ATOM 770 C C . LYS A 1 95 ? -27.160 -2.498 21.006 1.00 55.53 95 LYS A C 1
ATOM 772 O O . LYS A 1 95 ? -27.967 -2.578 21.928 1.00 55.53 95 LYS A O 1
ATOM 777 N N . GLN A 1 96 ? -26.189 -3.388 20.827 1.00 53.97 96 GLN A N 1
ATOM 778 C CA . GLN A 1 96 ? -25.975 -4.525 21.712 1.00 53.97 96 GLN A CA 1
ATOM 779 C C . GLN A 1 96 ? -25.433 -4.086 23.079 1.00 53.97 96 GLN A C 1
ATOM 781 O O . GLN A 1 96 ? -25.892 -4.590 24.090 1.00 53.97 96 GLN A O 1
ATOM 786 N N . THR A 1 97 ? -24.548 -3.090 23.134 1.00 54.53 97 THR A N 1
ATOM 787 C CA . THR A 1 97 ? -24.003 -2.498 24.368 1.00 54.53 97 THR A CA 1
ATOM 788 C C . THR A 1 97 ? -25.094 -1.769 25.139 1.00 54.53 97 THR A C 1
ATOM 790 O O . THR A 1 97 ? -25.153 -1.882 26.356 1.00 54.53 97 THR A O 1
ATOM 793 N N . GLN A 1 98 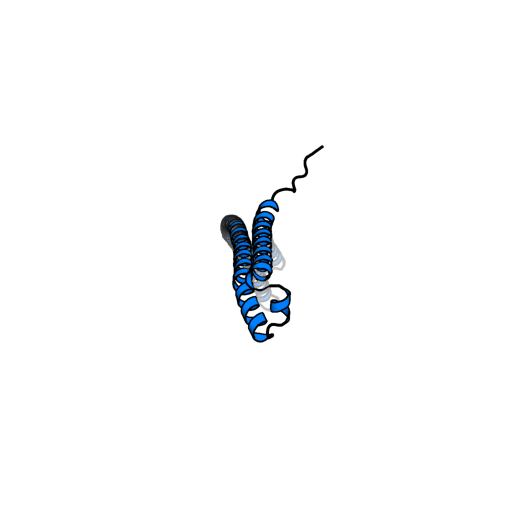? -26.012 -1.082 24.457 1.00 59.62 98 GLN A N 1
ATOM 794 C CA . GLN A 1 98 ? -27.149 -0.427 25.103 1.00 59.62 98 GLN A CA 1
ATOM 795 C C . GLN A 1 98 ? -28.151 -1.452 25.662 1.00 59.62 98 GLN A C 1
ATOM 797 O O . GLN A 1 98 ? -28.655 -1.277 26.772 1.00 59.62 98 GLN A O 1
ATOM 802 N N . ALA A 1 99 ? -28.385 -2.556 24.944 1.00 57.31 99 ALA A N 1
ATOM 803 C CA . ALA A 1 99 ? -29.171 -3.681 25.450 1.00 57.31 99 ALA A CA 1
ATOM 804 C C . ALA A 1 99 ? -28.475 -4.383 26.634 1.00 57.31 99 ALA A C 1
ATOM 806 O O . ALA A 1 99 ? -29.127 -4.689 27.630 1.00 57.31 99 ALA A O 1
ATOM 807 N N . ILE A 1 100 ? -27.150 -4.559 26.569 1.00 54.94 100 ILE A N 1
ATOM 808 C CA . ILE A 1 100 ? -26.332 -5.136 27.642 1.00 54.94 100 ILE A CA 1
ATOM 809 C C . ILE A 1 100 ? -26.332 -4.225 28.879 1.00 54.94 100 ILE A C 1
ATOM 811 O O . ILE A 1 100 ? -26.527 -4.722 29.983 1.00 54.94 100 ILE A O 1
ATOM 815 N N . ALA A 1 101 ? -26.223 -2.904 28.717 1.00 60.72 101 ALA A N 1
ATOM 816 C CA . ALA A 1 101 ? -26.278 -1.934 29.815 1.00 60.72 101 ALA A CA 1
ATOM 817 C C . ALA A 1 101 ? -27.645 -1.928 30.523 1.00 60.72 101 ALA A C 1
ATOM 819 O O . ALA A 1 101 ? -27.718 -1.831 31.750 1.00 60.72 101 ALA A O 1
ATOM 820 N N . ALA A 1 102 ? -28.737 -2.096 29.769 1.00 59.66 102 ALA A N 1
ATOM 821 C CA . ALA A 1 102 ? -30.070 -2.262 30.344 1.00 59.66 102 ALA A CA 1
ATOM 822 C C . ALA A 1 102 ? -30.213 -3.596 31.103 1.00 59.66 102 ALA A C 1
ATOM 824 O O . ALA A 1 102 ? -30.858 -3.648 32.152 1.00 59.66 102 ALA A O 1
ATOM 825 N N . THR A 1 103 ? -29.583 -4.672 30.621 1.00 61.41 103 THR A N 1
ATOM 826 C CA . THR A 1 103 ? -29.556 -5.955 31.344 1.00 61.41 103 THR A CA 1
ATOM 827 C C . THR A 1 103 ? -28.597 -5.959 32.537 1.00 61.41 103 THR A C 1
ATOM 829 O O . THR A 1 103 ? -28.849 -6.665 33.508 1.00 61.41 103 THR A O 1
ATOM 832 N N . GLU A 1 104 ? -27.545 -5.138 32.524 1.00 62.88 104 GLU A N 1
ATOM 833 C CA . GLU A 1 104 ? -26.550 -5.070 33.595 1.00 62.88 104 GLU A CA 1
ATOM 834 C C . GLU A 1 104 ? -27.134 -4.472 34.882 1.00 62.88 104 GLU A C 1
ATOM 836 O O . GLU A 1 104 ? -26.866 -4.977 35.970 1.00 62.88 104 GLU A O 1
ATOM 841 N N . LEU A 1 105 ? -27.988 -3.446 34.784 1.00 64.38 105 LEU A N 1
ATOM 842 C CA . LEU A 1 105 ? -28.670 -2.876 35.954 1.00 64.38 105 LEU A CA 1
ATOM 843 C C . LEU A 1 105 ? -29.598 -3.892 36.633 1.00 64.38 105 LEU A C 1
ATOM 845 O O . LEU A 1 105 ? -29.566 -4.022 37.858 1.00 64.38 105 LEU A O 1
ATOM 849 N N . ASN A 1 106 ? -30.363 -4.652 35.846 1.00 66.38 106 ASN A N 1
ATOM 850 C CA . ASN A 1 106 ? -31.237 -5.707 36.363 1.00 66.38 106 ASN A CA 1
ATOM 851 C C . ASN A 1 106 ? -30.426 -6.855 36.991 1.00 66.38 106 ASN A C 1
ATOM 853 O O . ASN A 1 106 ? -30.713 -7.274 38.112 1.00 66.38 106 ASN A O 1
ATOM 857 N N . ALA A 1 107 ? -29.359 -7.306 36.323 1.00 69.12 107 ALA A N 1
ATOM 858 C CA . ALA A 1 107 ? -28.481 -8.358 36.838 1.00 69.12 107 ALA A CA 1
ATOM 859 C C . ALA A 1 107 ? -27.758 -7.944 38.134 1.00 69.12 107 ALA A C 1
ATOM 861 O O . ALA A 1 107 ? -27.590 -8.756 39.050 1.00 69.12 107 ALA A O 1
ATOM 862 N N . ARG A 1 108 ? -27.361 -6.668 38.257 1.00 70.12 108 ARG A N 1
ATOM 863 C CA . ARG A 1 108 ? -26.773 -6.119 39.489 1.00 70.12 108 ARG A CA 1
ATOM 864 C C . ARG A 1 108 ? -27.779 -6.135 40.636 1.00 70.12 108 ARG A C 1
ATOM 866 O O . ARG A 1 108 ? -27.428 -6.591 41.720 1.00 70.12 108 ARG A O 1
ATOM 873 N N . GLN A 1 109 ? -29.014 -5.687 40.410 1.00 74.88 109 GLN A N 1
ATOM 874 C CA . GLN A 1 109 ? -30.063 -5.702 41.438 1.00 74.88 109 GLN A CA 1
ATOM 875 C C . GLN A 1 109 ? -30.364 -7.122 41.935 1.00 74.88 109 GLN A C 1
ATOM 877 O O . GLN A 1 109 ? -30.416 -7.345 43.144 1.00 74.88 109 GLN A O 1
ATOM 882 N N . GLU A 1 110 ? -30.479 -8.092 41.025 1.00 69.56 110 GLU A N 1
ATOM 883 C CA . GLU A 1 110 ? -30.701 -9.499 41.376 1.00 69.56 110 GLU A CA 1
ATOM 884 C C . GLU A 1 110 ? -29.534 -10.076 42.197 1.00 69.56 110 GLU A C 1
ATOM 886 O O . GLU A 1 110 ? -29.739 -10.785 43.184 1.00 69.56 110 GLU A O 1
ATOM 891 N N . THR A 1 111 ? -28.297 -9.723 41.836 1.00 74.50 111 THR A N 1
ATOM 892 C CA . THR A 1 111 ? -27.093 -10.146 42.564 1.00 74.50 111 THR A CA 1
ATOM 893 C C . THR A 1 111 ? -27.039 -9.535 43.964 1.00 74.50 111 THR A C 1
ATOM 895 O O . THR A 1 111 ? -26.786 -10.250 44.933 1.00 74.50 111 THR A O 1
ATOM 898 N N . PHE A 1 112 ? -27.334 -8.237 44.102 1.00 76.38 112 PHE A N 1
ATOM 899 C CA . PHE A 1 112 ? -27.405 -7.572 45.406 1.00 76.38 112 PHE A CA 1
ATOM 900 C C . PHE A 1 112 ? -28.468 -8.199 46.309 1.00 76.38 112 PHE A C 1
ATOM 902 O O . PHE A 1 112 ? -28.196 -8.444 47.484 1.00 76.38 112 PHE A O 1
ATOM 909 N N . PHE A 1 113 ? -29.646 -8.506 45.763 1.00 77.06 113 PHE A N 1
ATOM 910 C CA . PHE A 1 113 ? -30.724 -9.141 46.516 1.00 77.06 113 PHE A CA 1
ATOM 911 C C . PHE A 1 113 ? -30.319 -10.533 47.028 1.00 77.06 113 PHE A C 1
ATOM 913 O O . PHE A 1 113 ? -30.444 -10.810 48.220 1.00 77.06 113 PHE A O 1
ATOM 920 N N . LYS A 1 114 ? -29.719 -11.372 46.169 1.00 79.19 114 LYS A N 1
ATOM 921 C CA . LYS A 1 114 ? -29.218 -12.708 46.549 1.00 79.19 114 LYS A CA 1
ATOM 922 C C . LYS A 1 114 ? -28.123 -12.651 47.614 1.00 79.19 114 LYS A C 1
ATOM 924 O O . LYS A 1 114 ? -28.105 -13.470 48.532 1.00 79.19 114 LYS A O 1
ATOM 929 N N . ILE A 1 115 ? -27.202 -11.692 47.507 1.00 83.81 115 ILE A N 1
ATOM 930 C CA . ILE A 1 115 ? -26.131 -11.512 48.496 1.00 83.81 115 ILE A CA 1
ATOM 931 C C . ILE A 1 115 ? -26.716 -11.071 49.840 1.00 83.81 115 ILE A C 1
ATOM 933 O O . ILE A 1 115 ? -26.328 -11.615 50.875 1.00 83.81 115 ILE A O 1
ATOM 937 N N . ALA A 1 116 ? -27.659 -10.126 49.839 1.00 76.44 116 ALA A N 1
ATOM 938 C CA . ALA A 1 116 ? -28.304 -9.653 51.060 1.00 76.44 116 ALA A CA 1
ATOM 939 C C . ALA A 1 116 ? -29.073 -10.780 51.766 1.00 76.44 116 ALA A C 1
ATOM 941 O O . ALA A 1 116 ? -28.959 -10.939 52.981 1.00 76.44 116 ALA A O 1
ATOM 942 N N . GLU A 1 117 ? -29.793 -11.605 51.008 1.00 83.19 117 GLU A N 1
ATOM 943 C CA . GLU A 1 117 ? -30.552 -12.734 51.543 1.00 83.19 117 GLU A CA 1
ATOM 944 C C . GLU A 1 117 ? -29.649 -13.828 52.128 1.00 83.19 117 GLU A C 1
ATOM 946 O O . GLU A 1 117 ? -29.856 -14.260 53.265 1.00 83.19 117 GLU A O 1
ATOM 951 N N . ASN A 1 118 ? -28.587 -14.210 51.413 1.00 79.38 118 ASN A N 1
ATOM 952 C CA . ASN A 1 118 ? -27.602 -15.164 51.922 1.00 79.38 118 ASN A CA 1
ATOM 953 C C . ASN A 1 118 ? -26.881 -14.638 53.167 1.00 79.38 118 ASN A C 1
ATOM 955 O O . ASN A 1 118 ? -26.680 -15.388 54.121 1.00 79.38 118 ASN A O 1
ATOM 959 N N . THR A 1 119 ? -26.532 -13.351 53.188 1.00 81.75 119 THR A N 1
ATOM 960 C CA . THR A 1 119 ? -25.903 -12.715 54.354 1.00 81.75 119 THR A CA 1
ATOM 961 C C . THR A 1 119 ? -26.856 -12.709 55.547 1.00 81.75 119 THR A C 1
ATOM 963 O O . THR A 1 119 ? -26.458 -13.093 56.643 1.00 81.75 119 THR A O 1
ATOM 966 N N . ARG A 1 120 ? -28.137 -12.364 55.343 1.00 82.12 120 ARG A N 1
ATOM 967 C CA . ARG A 1 120 ? -29.173 -12.423 56.387 1.00 82.12 120 ARG A CA 1
ATOM 968 C C . ARG A 1 120 ? -29.307 -13.836 56.953 1.00 82.12 120 ARG A C 1
ATOM 970 O O . ARG A 1 120 ? -29.344 -13.997 58.169 1.00 82.12 120 ARG A O 1
ATOM 977 N N . LYS A 1 121 ? -29.336 -14.854 56.089 1.00 77.19 121 LYS A N 1
ATOM 978 C CA . LYS A 1 121 ? -29.445 -16.260 56.497 1.00 77.19 121 LYS A CA 1
ATOM 979 C C . LYS A 1 121 ? -28.225 -16.727 57.293 1.00 77.19 121 LYS A C 1
ATOM 981 O O . LYS A 1 121 ? -28.379 -17.371 58.327 1.00 77.19 121 LYS A O 1
ATOM 986 N N . GLN A 1 122 ? -27.021 -16.366 56.851 1.00 81.25 122 GLN A N 1
ATOM 987 C CA . GLN A 1 122 ? -25.782 -16.697 57.560 1.00 81.25 122 GLN A CA 1
ATOM 988 C C . GLN A 1 122 ? -25.695 -15.998 58.917 1.00 81.25 122 GLN A C 1
ATOM 990 O O . GLN A 1 122 ? -25.350 -16.640 59.905 1.00 81.25 122 GLN A O 1
ATOM 995 N N . LEU A 1 123 ? -26.057 -14.715 58.988 1.00 83.38 123 LEU A N 1
ATOM 996 C CA . LEU A 1 123 ? -26.103 -13.979 60.250 1.00 83.38 123 LEU A CA 1
ATOM 997 C C . LEU A 1 123 ? -27.133 -14.583 61.208 1.00 83.38 123 LEU A C 1
ATOM 999 O O . LEU A 1 123 ? -26.802 -14.802 62.365 1.00 83.38 123 LEU A O 1
ATOM 1003 N N . GLY A 1 124 ? -28.330 -14.936 60.730 1.00 77.25 124 GLY A N 1
ATOM 1004 C CA . GLY A 1 124 ? -29.343 -15.615 61.543 1.00 77.25 124 GLY A CA 1
ATOM 1005 C C . GLY A 1 124 ? -28.859 -16.958 62.094 1.00 77.25 124 GLY A C 1
ATOM 1006 O O . GLY A 1 124 ? -29.019 -17.228 63.282 1.00 77.25 124 GLY A O 1
ATOM 1007 N N . ALA A 1 125 ? -28.187 -17.765 61.269 1.00 77.19 125 ALA A N 1
ATOM 1008 C CA . ALA A 1 125 ? -27.608 -19.035 61.7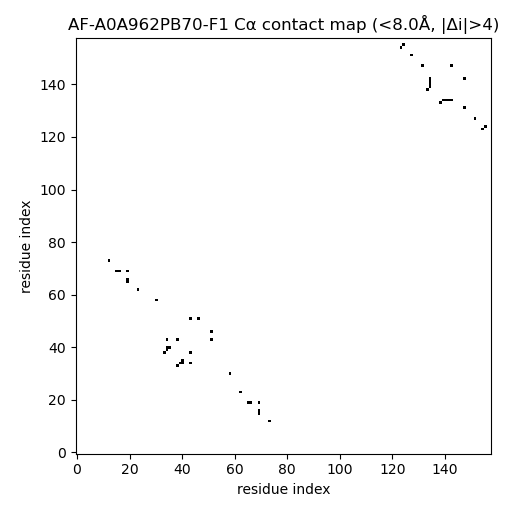00 1.00 77.19 125 ALA A CA 1
ATOM 1009 C C . ALA A 1 125 ? -26.476 -18.847 62.727 1.00 77.19 125 ALA A C 1
ATOM 1011 O O . ALA A 1 125 ? -26.444 -19.549 63.734 1.00 77.19 125 ALA A O 1
ATOM 1012 N N . ILE A 1 126 ? -25.564 -17.890 62.512 1.00 77.94 126 ILE A N 1
ATOM 1013 C CA . ILE A 1 126 ? -24.467 -17.583 63.448 1.00 77.94 126 ILE A CA 1
ATOM 1014 C C . ILE A 1 126 ? -25.018 -17.040 64.767 1.00 77.94 126 ILE A C 1
ATOM 1016 O O . ILE A 1 126 ? -24.598 -17.491 65.828 1.00 77.94 126 ILE A O 1
ATOM 1020 N N . SER A 1 127 ? -25.980 -16.118 64.722 1.00 78.62 127 SER A N 1
ATOM 1021 C CA . SER A 1 127 ? -26.659 -15.604 65.913 1.00 78.62 127 SER A CA 1
ATOM 1022 C C . SER A 1 127 ? -27.410 -16.706 66.658 1.00 78.62 127 SER A C 1
ATOM 1024 O O . SER A 1 127 ? -27.322 -16.755 67.879 1.00 78.62 127 SER A O 1
ATOM 1026 N N . GLY A 1 128 ? -28.073 -17.626 65.951 1.00 76.44 128 GLY A N 1
ATOM 1027 C CA . GLY A 1 128 ? -28.703 -18.806 66.544 1.00 76.44 128 GLY A CA 1
ATOM 1028 C C . GLY A 1 128 ? -27.687 -19.723 67.223 1.00 76.44 128 GLY A C 1
ATOM 1029 O O . GLY A 1 128 ? -27.865 -20.078 68.383 1.00 76.44 128 GLY A O 1
ATOM 1030 N N . MET A 1 129 ? -26.574 -20.040 66.553 1.00 79.00 129 MET A N 1
ATOM 1031 C CA . MET A 1 129 ? -25.491 -20.848 67.129 1.00 79.00 129 MET A CA 1
ATOM 1032 C C . MET A 1 129 ? -24.847 -20.179 68.351 1.00 79.00 129 MET A C 1
ATOM 1034 O O . MET A 1 129 ? -24.577 -20.858 69.337 1.00 79.00 129 MET A O 1
ATOM 1038 N N . LEU A 1 130 ? -24.629 -18.861 68.318 1.00 78.06 130 LEU A N 1
ATOM 1039 C CA . LEU A 1 130 ? -24.107 -18.097 69.455 1.00 78.06 130 LEU A CA 1
ATOM 1040 C C . LEU A 1 130 ? -25.110 -18.041 70.610 1.00 78.06 130 LEU A C 1
ATOM 1042 O O . LEU A 1 130 ? -24.704 -18.190 71.756 1.00 78.06 130 LEU A O 1
ATOM 1046 N N . PHE A 1 131 ? -26.403 -17.880 70.324 1.00 76.19 131 PHE A N 1
ATOM 1047 C CA . PHE A 1 131 ? -27.459 -17.898 71.334 1.00 76.19 131 PHE A CA 1
ATOM 1048 C C . PHE A 1 131 ? -27.556 -19.271 72.009 1.00 76.19 131 PHE A C 1
ATOM 1050 O O . PHE A 1 131 ? -27.500 -19.350 73.234 1.00 76.19 131 PHE A O 1
ATOM 1057 N N . VAL A 1 132 ? -27.577 -20.355 71.224 1.00 66.56 132 VAL A N 1
ATOM 1058 C CA . VAL A 1 132 ? -27.532 -21.740 71.727 1.00 66.56 132 VAL A CA 1
ATOM 1059 C C . VAL A 1 132 ? -26.253 -21.992 72.526 1.00 66.56 132 VAL A C 1
ATOM 1061 O O . VAL A 1 132 ? -26.308 -22.596 73.588 1.00 66.56 132 VAL A O 1
ATOM 1064 N N . SER A 1 133 ? -25.100 -21.506 72.058 1.00 68.88 133 SER A N 1
ATOM 1065 C CA . SER A 1 133 ? -23.836 -21.626 72.792 1.00 68.88 133 SER A CA 1
ATOM 1066 C C . SER A 1 133 ? -23.839 -20.822 74.092 1.00 68.88 133 SER A C 1
ATOM 1068 O O . SER A 1 133 ? -23.196 -21.242 75.050 1.00 68.88 133 SER A O 1
ATOM 1070 N N . SER A 1 134 ? -24.523 -19.674 74.129 1.00 66.94 134 SER A N 1
ATOM 1071 C CA . SER A 1 134 ? -24.641 -18.842 75.329 1.00 66.94 134 SER A CA 1
ATOM 1072 C C . SER A 1 134 ? -25.616 -19.417 76.357 1.00 66.94 134 SER A C 1
ATOM 1074 O O . SER A 1 134 ? -25.423 -19.187 77.542 1.00 66.94 134 SER A O 1
ATOM 1076 N N . GLN A 1 135 ? -26.600 -20.203 75.906 1.00 62.12 135 GLN A N 1
ATOM 1077 C CA . GLN A 1 135 ? -27.572 -20.922 76.742 1.00 62.12 135 GLN A CA 1
ATOM 1078 C C . GLN A 1 135 ? -27.254 -22.424 76.871 1.00 62.12 135 GLN A C 1
ATOM 1080 O O . GLN A 1 135 ? -28.092 -23.227 77.273 1.00 62.12 135 GLN A O 1
ATOM 1085 N N . GLY A 1 136 ? -26.042 -22.828 76.479 1.00 55.44 136 GLY A N 1
ATOM 1086 C CA . GLY A 1 136 ? -25.547 -24.194 76.613 1.00 55.44 136 GLY A CA 1
ATOM 1087 C C . GLY A 1 136 ? -25.156 -24.533 78.062 1.00 55.44 136 GLY A C 1
ATOM 1088 O O . GLY A 1 136 ? -25.142 -23.648 78.915 1.00 55.44 136 GLY A O 1
ATOM 1089 N N . PRO A 1 137 ? -24.748 -25.785 78.355 1.00 49.56 137 PRO A N 1
ATOM 1090 C CA . PRO A 1 137 ? -24.796 -26.436 79.683 1.00 49.56 137 PRO A CA 1
ATOM 1091 C C . PRO A 1 137 ? -23.921 -25.842 80.807 1.00 49.56 137 PRO A C 1
ATOM 1093 O O . PRO A 1 137 ? -23.752 -26.458 81.855 1.00 49.56 137 PRO A O 1
ATOM 1096 N N . THR A 1 138 ? -23.323 -24.676 80.590 1.00 54.75 138 THR A N 1
ATOM 1097 C CA . THR A 1 138 ? -22.460 -23.955 81.533 1.00 54.75 138 THR A CA 1
ATOM 1098 C C . THR A 1 138 ? -23.000 -22.571 81.926 1.00 54.75 138 THR A C 1
ATOM 1100 O O . THR A 1 138 ? -22.316 -21.863 82.661 1.00 54.75 138 THR A O 1
ATOM 1103 N N . GLY A 1 139 ? -24.214 -22.186 81.503 1.00 46.28 139 GLY A N 1
ATOM 1104 C CA . GLY A 1 139 ? -24.847 -20.925 81.910 1.00 46.28 139 GLY A CA 1
ATOM 1105 C C . GLY A 1 139 ? -26.377 -20.924 81.795 1.00 46.28 139 GLY A C 1
ATOM 1106 O O . GLY A 1 139 ? -26.899 -20.777 80.701 1.00 46.28 139 GLY A O 1
ATOM 1107 N N . ASP A 1 140 ? -27.029 -21.033 82.958 1.00 49.09 140 ASP A N 1
ATOM 1108 C CA . ASP A 1 140 ? -28.457 -20.839 83.294 1.00 49.09 140 ASP A CA 1
ATOM 1109 C C . ASP A 1 140 ? -29.502 -21.736 82.577 1.00 49.09 140 ASP A C 1
ATOM 1111 O O . ASP A 1 140 ? -29.894 -21.512 81.435 1.00 49.09 140 ASP A O 1
ATOM 1115 N N . GLU A 1 141 ? -29.981 -22.761 83.299 1.00 53.59 141 GLU A N 1
ATOM 1116 C CA . GLU A 1 141 ? -30.958 -23.802 82.910 1.00 53.59 141 GLU A CA 1
ATOM 1117 C C . GLU A 1 141 ? -32.386 -23.264 82.645 1.00 53.59 141 GLU A C 1
ATOM 1119 O O . GLU A 1 141 ? -33.340 -23.667 83.310 1.00 53.59 141 GLU A O 1
ATOM 1124 N N . SER A 1 142 ? -32.578 -22.351 81.689 1.00 53.06 142 SER A N 1
ATOM 1125 C CA . SER A 1 142 ? -33.901 -21.732 81.468 1.00 53.06 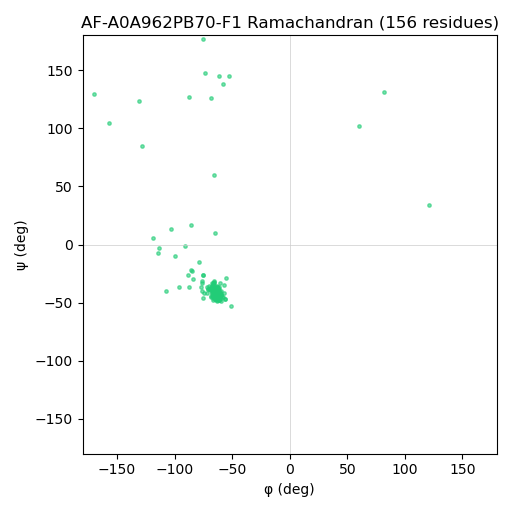142 SER A CA 1
ATOM 1126 C C . SER A 1 142 ? -34.603 -22.063 80.146 1.00 53.06 142 SER A C 1
ATOM 1128 O O . SER A 1 142 ? -35.751 -21.656 79.982 1.00 53.06 142 SER A O 1
ATOM 1130 N N . VAL A 1 143 ? -33.993 -22.832 79.230 1.00 55.41 143 VAL A N 1
ATOM 1131 C CA . VAL A 1 143 ? -34.633 -23.191 77.944 1.00 55.41 143 VAL A CA 1
ATOM 1132 C C . VAL A 1 143 ? -34.542 -24.690 77.665 1.00 55.41 143 VAL A C 1
ATOM 1134 O O . VAL A 1 143 ? -33.455 -25.269 77.633 1.00 55.41 143 VAL A O 1
ATOM 1137 N N . SER A 1 144 ? -35.702 -25.321 77.458 1.00 62.41 144 SER A N 1
ATOM 1138 C CA . SER A 1 144 ? -35.805 -26.759 77.199 1.00 62.41 144 SER A CA 1
ATOM 1139 C C . SER A 1 144 ? -35.323 -27.127 75.780 1.00 62.41 144 SER A C 1
ATOM 1141 O O . SER A 1 144 ? -35.483 -26.336 74.843 1.00 62.41 144 SER A O 1
ATOM 1143 N N . PRO A 1 145 ? -34.737 -28.323 75.577 1.00 57.72 145 PRO A N 1
ATOM 1144 C CA . PRO A 1 145 ? -34.300 -28.795 74.259 1.00 57.72 145 PRO A CA 1
ATOM 1145 C C . PRO A 1 145 ? -35.416 -28.796 73.203 1.00 57.72 145 PRO A C 1
ATOM 1147 O O . PRO A 1 145 ? -35.140 -28.629 72.013 1.00 57.72 145 PRO A O 1
ATOM 1150 N N . GLU A 1 146 ? -36.671 -28.967 73.629 1.00 60.28 146 GLU A N 1
ATOM 1151 C CA . GLU A 1 146 ? -37.843 -28.930 72.759 1.00 60.28 146 GLU A CA 1
ATOM 1152 C C . GLU A 1 146 ? -38.130 -27.524 72.192 1.00 60.28 146 GLU A C 1
ATOM 1154 O O . GLU A 1 146 ? -38.323 -27.393 70.982 1.00 60.28 146 GLU A O 1
ATOM 1159 N N . GLU A 1 147 ? -38.067 -26.462 73.007 1.00 62.56 147 GLU A N 1
ATOM 1160 C CA . GLU A 1 147 ? -38.266 -25.066 72.556 1.00 62.56 147 GLU A CA 1
ATOM 1161 C C . GLU A 1 147 ? -37.152 -24.590 71.613 1.00 62.56 147 GLU A C 1
ATOM 1163 O O . GLU A 1 147 ? -37.380 -23.843 70.658 1.00 62.56 147 GLU A O 1
ATOM 1168 N N . LEU A 1 148 ? -35.932 -25.070 71.848 1.00 59.94 148 LEU A N 1
ATOM 1169 C CA . LEU A 1 148 ? -34.776 -24.831 70.987 1.00 59.94 148 LEU A CA 1
ATOM 1170 C C . LEU A 1 148 ? -34.971 -25.416 69.585 1.00 59.94 148 LEU A C 1
ATOM 1172 O O . LEU A 1 148 ? -34.588 -24.789 68.596 1.00 59.94 148 LEU A O 1
ATOM 1176 N N . ASN A 1 149 ? -35.577 -26.599 69.490 1.00 64.50 149 ASN A N 1
ATOM 1177 C CA . ASN A 1 149 ? -35.841 -27.258 68.217 1.00 64.50 149 ASN A CA 1
ATOM 1178 C C . ASN A 1 149 ? -36.963 -26.552 67.430 1.00 64.50 149 ASN A C 1
ATOM 1180 O O . ASN A 1 149 ? -36.859 -26.410 66.211 1.00 64.50 149 ASN A O 1
ATOM 1184 N N . GLU A 1 150 ? -37.995 -26.046 68.115 1.00 67.69 150 GLU A N 1
ATOM 1185 C CA . GLU A 1 150 ? -39.061 -25.248 67.490 1.00 67.69 150 GLU A CA 1
ATOM 1186 C C . GLU A 1 150 ? -38.549 -23.903 66.950 1.00 67.69 150 GLU A C 1
ATOM 1188 O O . GLU A 1 150 ? -38.830 -23.554 65.799 1.00 67.69 150 GLU A O 1
ATOM 1193 N N . LEU A 1 151 ? -37.722 -23.184 67.718 1.00 62.56 151 LEU A N 1
ATOM 1194 C CA . LEU A 1 151 ? -37.085 -21.942 67.261 1.00 62.56 151 LEU A CA 1
ATOM 1195 C C . LEU A 1 151 ? -36.165 -22.191 66.058 1.00 62.56 151 LEU A C 1
ATOM 1197 O O . LEU A 1 151 ? -36.181 -21.430 65.089 1.00 62.56 151 LEU A O 1
ATOM 1201 N N . TRP A 1 152 ? -35.403 -23.286 66.069 1.00 60.53 152 TRP A N 1
ATOM 1202 C CA . TRP A 1 152 ? -34.571 -23.683 64.932 1.00 60.53 152 TRP A CA 1
ATOM 1203 C C . TRP A 1 152 ? -35.383 -23.928 63.660 1.00 60.53 152 TRP A C 1
ATOM 1205 O O . TRP A 1 152 ? -34.984 -23.467 62.589 1.00 60.53 152 TRP A O 1
ATOM 1215 N N . GLN A 1 153 ? -36.529 -24.606 63.756 1.00 67.00 153 GLN A N 1
ATOM 1216 C CA . GLN A 1 153 ? -37.398 -24.827 62.598 1.00 67.00 153 GLN A CA 1
ATOM 1217 C C . GLN A 1 153 ? -38.016 -23.523 62.079 1.00 67.00 153 GLN A C 1
ATOM 1219 O O . GLN A 1 153 ? -38.094 -23.327 60.865 1.00 67.00 153 GLN A O 1
ATOM 1224 N N . GLN A 1 154 ? -38.378 -22.600 62.974 1.00 69.81 154 GLN A N 1
ATOM 1225 C CA . GLN A 1 154 ? -38.947 -21.303 62.608 1.00 69.81 154 GLN A CA 1
ATOM 1226 C C . GLN A 1 154 ? -37.938 -20.379 61.898 1.00 69.81 154 GLN A C 1
ATOM 1228 O O . GLN A 1 154 ? -38.318 -19.669 60.968 1.00 69.81 154 GLN A O 1
ATOM 1233 N N . TYR A 1 155 ? -36.656 -20.401 62.286 1.00 59.53 155 TYR A N 1
ATOM 1234 C CA . TYR A 1 155 ? -35.610 -19.569 61.666 1.00 59.53 155 TYR A CA 1
ATOM 1235 C C . TYR A 1 155 ? -34.928 -20.212 60.449 1.00 59.53 155 TYR A C 1
ATOM 1237 O O . TYR A 1 155 ? -34.433 -19.492 59.582 1.00 59.53 155 TYR A O 1
ATOM 1245 N N . ALA A 1 156 ? -34.885 -21.545 60.355 1.00 50.34 156 ALA A N 1
ATOM 1246 C CA . ALA A 1 156 ? -34.277 -22.246 59.221 1.00 50.34 156 ALA A CA 1
ATOM 1247 C C . ALA A 1 156 ? -35.238 -22.453 58.033 1.00 50.34 156 ALA A C 1
ATOM 1249 O O . ALA A 1 156 ? -34.769 -22.654 56.909 1.00 50.34 156 ALA A O 1
ATOM 1250 N N . GLY A 1 157 ? -36.554 -22.420 58.279 1.00 49.16 157 GLY A N 1
ATOM 1251 C CA . GLY A 1 157 ? -37.604 -22.657 57.281 1.00 49.16 157 GLY A CA 1
ATOM 1252 C C . GLY A 1 157 ? -38.133 -21.418 56.547 1.00 49.16 157 GLY A C 1
ATOM 1253 O O . GLY A 1 157 ? -39.001 -21.575 55.689 1.00 49.16 157 GLY A O 1
ATOM 1254 N N . GLY A 1 158 ? -37.639 -20.218 56.877 1.00 39.91 158 GLY A N 1
ATOM 1255 C CA . GLY A 1 158 ? -37.978 -18.944 56.223 1.00 39.91 158 GLY A CA 1
ATOM 1256 C C . GLY A 1 158 ? -36.977 -18.511 55.160 1.00 39.91 158 GLY A C 1
ATOM 1257 O O . GLY A 1 158 ? -35.752 -18.646 55.396 1.00 39.91 158 GLY A O 1
#

Foldseek 3Di:
DDDDPDDDPCVVLVVLVVVLVVVVVVLVVVVVVCCCPPPNPVNLVVDDPVVNVVVVCVSCVVSVVSVVVSVVVVVVVVVVVVVVVVVVVVVVVVVVVVVVVVVVVVVVVVVVVVVVVVVVLVVLVVVLVVVCVQCPDPDDPDDDPVVNVVVVCVSNVD

pLDD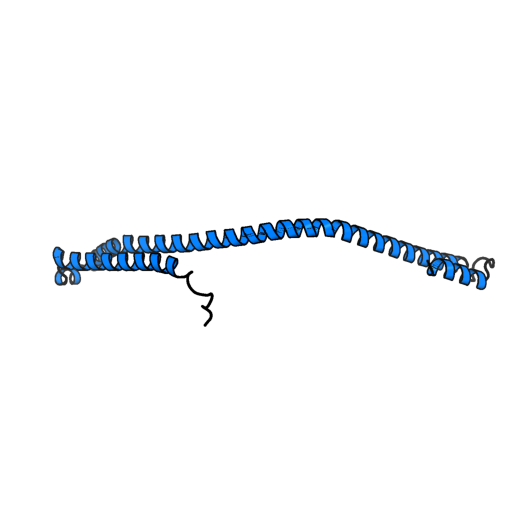T: mean 73.08, std 13.83, range [39.91, 94.75]

Solvent-accessible surface area (backbone atoms only — not comparable to full-atom values): 9096 Å² total; per-residue (Å²): 137,80,84,77,96,82,80,88,79,60,65,71,62,51,51,56,54,48,51,52,49,50,52,49,50,53,49,51,49,50,50,53,50,46,42,51,73,75,62,29,66,74,52,61,74,69,49,56,69,67,62,53,47,55,53,48,51,63,63,43,51,63,54,53,50,52,53,51,53,54,53,50,54,56,52,52,53,56,52,59,51,50,50,52,52,50,50,54,51,48,58,50,46,51,55,48,48,54,53,47,54,60,48,47,57,54,53,48,53,54,50,52,51,53,51,52,51,53,50,52,51,51,50,51,52,50,52,49,53,49,50,52,62,61,56,31,104,87,42,72,102,80,77,58,76,66,62,55,51,54,52,48,51,62,65,70,73,106

Secondary structure (DSSP, 8-state):
-PPPS--SSSHHHHHHHHHHHHHHHHHHHHHHHHIIIII-HHHHTTS-HHHHHHHHHHHHHHHHHHHHHHHHHHHHHHHHHHHHHHHHHHHHHHHHHHHHHHHHHHHHHHHHHHHHHHHHHHHHHHHHHHHHHHTSTTS---S-HHHHHHHHHHHH--

Radius of gyration: 43.38 Å; Cα contacts (8 Å, |Δi|>4): 26; chains: 1; bounding box: 69×37×118 Å